Protein AF-X1TP24-F1 (afdb_monomer_lite)

Organism: NCBI:txid412755

InterPro domains:
  IPR014721 Small ribosomal subunit protein uS5 domain 2-type fold, subgroup [G3DSA:3.30.230.10] (1-56)
  IPR020568 Ribosomal protein uS5 domain 2-type superfamily [SSF54211] (2-53)

Foldseek 3Di:
DADPDLQVVLVVCVVVVEQEDEHAPVCQVVNVVRNPNHHYDHAPDDVRVVVVVVVVD

pLDDT: mean 95.88, std 3.46, range [76.75, 98.06]

Secondary structure (DSSP, 8-state):
---S-HHHHHHHHHHTT-SEEEEEGGGHHHHHTT-TTSEEEEESSHHHHHHHHHTT-

Sequence (57 aa):
TEVDGIKQKIISAKKKKADIFLVPQKNYSEALKFGQGIRIIPVDDFDDTIMKLIKLL

Radius of gyration: 10.88 Å; chains: 1; bounding box: 24×26×23 Å

Structure (mmCIF, N/CA/C/O backbone):
data_AF-X1TP24-F1
#
_entry.id   AF-X1TP24-F1
#
loop_
_atom_site.group_PDB
_atom_site.id
_atom_site.type_symbol
_atom_site.label_atom_id
_atom_site.label_alt_id
_atom_site.label_comp_id
_atom_site.label_asym_id
_atom_site.label_entity_id
_atom_site.label_seq_id
_atom_site.pdbx_PDB_ins_code
_atom_site.Cartn_x
_atom_site.Cartn_y
_atom_site.Cartn_z
_atom_site.occupancy
_atom_site.B_iso_or_equiv
_atom_site.auth_seq_id
_atom_site.auth_comp_id
_atom_site.auth_asym_id
_atom_site.auth_atom_id
_atom_site.pdbx_PDB_model_num
ATOM 1 N N . THR A 1 1 ? 11.521 1.697 -6.811 1.00 83.19 1 THR A N 1
ATOM 2 C CA . THR A 1 1 ? 11.578 3.182 -6.703 1.00 83.19 1 THR A CA 1
ATOM 3 C C . THR A 1 1 ? 11.067 3.635 -5.345 1.00 83.19 1 THR A C 1
ATOM 5 O O . THR A 1 1 ? 10.423 2.834 -4.694 1.00 83.19 1 THR A O 1
ATOM 8 N N . GLU A 1 2 ? 11.381 4.841 -4.874 1.00 93.50 2 GLU A N 1
ATOM 9 C CA . GLU A 1 2 ? 10.793 5.420 -3.650 1.00 93.50 2 GLU A CA 1
ATOM 10 C C . GLU A 1 2 ? 9.796 6.517 -4.031 1.00 93.50 2 GLU A C 1
ATOM 12 O O . GLU A 1 2 ? 9.975 7.182 -5.052 1.00 93.50 2 GLU A O 1
ATOM 17 N N . VAL A 1 3 ? 8.718 6.660 -3.264 1.00 94.31 3 VAL A N 1
ATOM 18 C CA . VAL A 1 3 ? 7.639 7.609 -3.542 1.00 94.31 3 VAL A CA 1
ATOM 19 C C . VAL A 1 3 ? 7.303 8.398 -2.287 1.00 94.31 3 VAL A C 1
ATOM 21 O O . VAL A 1 3 ? 7.042 7.818 -1.237 1.00 94.31 3 VAL A O 1
ATOM 24 N N . ASP A 1 4 ? 7.211 9.716 -2.429 1.00 95.94 4 ASP A N 1
ATOM 25 C CA . ASP A 1 4 ? 6.794 10.590 -1.342 1.00 95.94 4 ASP A CA 1
ATOM 26 C C . ASP A 1 4 ? 5.296 10.489 -1.045 1.00 95.94 4 ASP A C 1
ATOM 28 O O . ASP A 1 4 ? 4.449 10.150 -1.890 1.00 95.94 4 ASP A O 1
ATOM 32 N N . GLY A 1 5 ? 4.948 10.881 0.178 1.00 96.56 5 GLY A N 1
ATOM 33 C CA . GLY A 1 5 ? 3.559 11.111 0.529 1.00 96.56 5 GLY A CA 1
ATOM 34 C C . GLY A 1 5 ? 2.747 9.851 0.804 1.00 96.56 5 GLY A C 1
ATOM 35 O O . GLY A 1 5 ? 1.533 9.811 0.569 1.00 96.56 5 GLY A O 1
ATOM 36 N N . ILE A 1 6 ? 3.414 8.808 1.289 1.00 96.31 6 ILE A N 1
ATOM 37 C CA . ILE A 1 6 ? 2.813 7.510 1.596 1.00 96.31 6 ILE A CA 1
ATOM 38 C C . ILE A 1 6 ? 1.668 7.655 2.597 1.00 96.31 6 ILE A C 1
ATOM 40 O O . ILE A 1 6 ? 0.578 7.128 2.363 1.00 96.31 6 ILE A O 1
ATOM 44 N N . LYS A 1 7 ? 1.858 8.453 3.654 1.00 95.88 7 LYS A N 1
ATOM 45 C CA . LYS A 1 7 ? 0.825 8.712 4.665 1.00 95.88 7 LYS A CA 1
ATOM 46 C C . LYS A 1 7 ? -0.500 9.184 4.052 1.00 95.88 7 LYS A C 1
ATOM 48 O O . LYS A 1 7 ? -1.537 8.566 4.301 1.00 95.88 7 LYS A O 1
ATOM 53 N N . GLN A 1 8 ? -0.505 10.257 3.254 1.00 97.69 8 GLN A N 1
ATOM 54 C CA . GLN A 1 8 ? -1.754 10.787 2.689 1.00 97.69 8 GLN A CA 1
ATOM 55 C C . GLN A 1 8 ? -2.379 9.852 1.649 1.00 97.69 8 GLN A C 1
ATOM 57 O O . GLN A 1 8 ? -3.606 9.765 1.571 1.00 97.69 8 GLN A O 1
ATOM 62 N N . LYS A 1 9 ? -1.559 9.111 0.893 1.00 97.62 9 LYS A N 1
ATOM 63 C CA . LYS A 1 9 ? -2.047 8.140 -0.096 1.00 97.62 9 LYS A CA 1
ATOM 64 C C . LYS A 1 9 ? -2.745 6.958 0.581 1.00 97.62 9 LYS A C 1
ATOM 66 O O . LYS A 1 9 ? -3.849 6.608 0.170 1.00 97.62 9 LYS A O 1
ATOM 71 N N . ILE A 1 10 ? -2.181 6.428 1.670 1.00 97.25 10 ILE A N 1
ATOM 72 C CA . ILE A 1 10 ? -2.807 5.362 2.472 1.00 97.25 10 ILE A CA 1
ATOM 73 C C . ILE A 1 10 ? -4.106 5.851 3.118 1.00 97.25 10 ILE A C 1
ATOM 75 O O . ILE A 1 10 ? -5.123 5.163 3.051 1.00 97.25 10 ILE A O 1
ATOM 79 N N . ILE A 1 11 ? -4.115 7.058 3.700 1.00 96.38 11 ILE A N 1
ATOM 80 C CA . ILE A 1 11 ? -5.339 7.645 4.274 1.00 96.38 11 ILE A CA 1
ATOM 81 C C . ILE A 1 11 ? -6.436 7.757 3.207 1.00 96.38 11 ILE A C 1
ATOM 83 O O . ILE A 1 11 ? -7.590 7.422 3.477 1.00 96.38 11 ILE A O 1
ATOM 87 N N . SER A 1 12 ? -6.088 8.202 1.997 1.00 97.38 12 SER A N 1
ATOM 88 C CA . SER A 1 12 ? -7.029 8.294 0.877 1.00 97.38 12 SER A CA 1
ATOM 89 C C . SER A 1 12 ? -7.571 6.918 0.464 1.00 97.38 12 SER A C 1
ATOM 91 O O . SER A 1 12 ? -8.786 6.747 0.364 1.00 97.38 12 SER A O 1
ATOM 93 N N . ALA A 1 13 ? -6.699 5.914 0.319 1.00 97.75 13 ALA A N 1
ATOM 94 C CA . ALA A 1 13 ? -7.091 4.546 -0.030 1.00 97.75 13 ALA 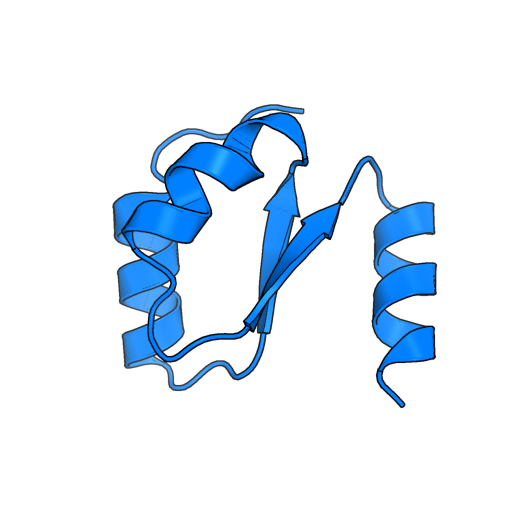A CA 1
ATOM 95 C C . ALA A 1 13 ? -8.041 3.929 1.008 1.00 97.75 13 ALA A C 1
ATOM 97 O O . ALA A 1 13 ? -9.089 3.390 0.651 1.00 97.75 13 ALA A O 1
ATOM 98 N N . LYS A 1 14 ? -7.746 4.112 2.302 1.00 95.94 14 LYS A N 1
ATOM 99 C CA . LYS A 1 14 ? -8.632 3.693 3.398 1.00 95.94 14 LYS A CA 1
ATOM 100 C C . LYS A 1 14 ? -9.994 4.384 3.340 1.00 95.94 14 LYS A C 1
ATOM 102 O O . LYS A 1 14 ? -11.018 3.722 3.473 1.00 95.94 14 LYS A O 1
ATOM 107 N N . LYS A 1 15 ? -10.035 5.703 3.095 1.00 96.44 15 LYS A N 1
ATOM 108 C CA . LYS A 1 15 ? -11.301 6.450 2.922 1.00 96.44 15 LYS A CA 1
ATOM 109 C C . LYS A 1 15 ? -12.135 5.918 1.756 1.00 96.44 15 LYS A C 1
ATOM 111 O O . LYS A 1 15 ? -13.360 5.983 1.805 1.00 96.44 15 LYS A O 1
ATOM 116 N N . LYS A 1 16 ? -11.477 5.399 0.719 1.00 97.38 16 LYS A N 1
ATOM 117 C CA . LYS A 1 16 ? -12.110 4.762 -0.441 1.00 97.38 16 LYS A CA 1
ATOM 118 C C . LYS A 1 16 ? -12.380 3.266 -0.250 1.00 97.38 16 LYS A C 1
ATOM 120 O O . LYS A 1 16 ? -12.858 2.644 -1.189 1.00 97.38 16 LYS A O 1
ATOM 125 N N . LYS A 1 17 ? -12.143 2.721 0.951 1.00 95.88 17 LYS A N 1
ATOM 126 C CA . LYS A 1 17 ? -12.360 1.310 1.307 1.00 95.88 17 LYS A CA 1
ATOM 127 C C . LYS A 1 17 ? -11.615 0.337 0.387 1.00 95.88 17 LYS A C 1
ATOM 129 O O . LYS A 1 17 ? -12.141 -0.713 0.052 1.00 95.88 17 LYS A O 1
ATOM 134 N N . ALA A 1 18 ? -10.407 0.701 -0.039 1.00 97.38 18 ALA A N 1
ATOM 135 C CA . ALA A 1 18 ? -9.545 -0.242 -0.735 1.00 97.38 18 ALA A CA 1
ATOM 136 C C . ALA A 1 18 ? -9.121 -1.367 0.222 1.00 97.38 18 ALA A C 1
ATOM 138 O O . ALA A 1 18 ? -8.729 -1.092 1.357 1.00 97.38 18 ALA A O 1
ATOM 139 N N . ASP A 1 19 ? -9.153 -2.612 -0.249 1.00 95.75 19 ASP A N 1
ATOM 140 C CA . ASP A 1 19 ? -8.712 -3.773 0.533 1.00 95.75 19 ASP A CA 1
ATOM 141 C C . ASP A 1 19 ? -7.184 -3.895 0.569 1.00 95.75 19 ASP A C 1
ATOM 143 O O . ASP A 1 19 ? -6.597 -4.328 1.563 1.00 95.75 19 ASP A O 1
ATOM 147 N N . ILE A 1 20 ? -6.530 -3.486 -0.523 1.00 96.75 20 ILE A N 1
ATOM 148 C CA . ILE A 1 20 ? -5.096 -3.649 -0.761 1.00 96.75 20 ILE A CA 1
ATOM 149 C C . ILE A 1 20 ? -4.473 -2.305 -1.147 1.00 96.75 20 ILE A C 1
ATOM 151 O O . ILE A 1 20 ? -5.038 -1.534 -1.924 1.00 96.75 20 ILE A O 1
ATOM 155 N N . PHE A 1 21 ? -3.271 -2.049 -0.635 1.00 97.44 21 PHE A N 1
ATOM 156 C CA . PHE A 1 21 ? -2.419 -0.935 -1.030 1.00 97.44 21 PHE A CA 1
ATOM 157 C C . PHE A 1 21 ? -1.039 -1.460 -1.429 1.00 97.44 21 PHE A C 1
ATOM 159 O O . PHE A 1 21 ? -0.262 -1.907 -0.582 1.00 97.44 21 PHE A O 1
ATOM 166 N N . LEU A 1 22 ? -0.742 -1.400 -2.725 1.00 97.56 22 LEU A N 1
ATOM 167 C CA . LEU A 1 22 ? 0.581 -1.709 -3.257 1.00 97.56 22 LEU A CA 1
ATOM 168 C C . LEU A 1 22 ? 1.524 -0.543 -2.965 1.00 97.56 22 LEU A C 1
ATOM 170 O O . LEU A 1 22 ? 1.183 0.618 -3.204 1.00 97.56 22 LEU A O 1
ATOM 174 N N . VAL A 1 23 ? 2.709 -0.842 -2.453 1.00 97.56 23 VAL A N 1
ATOM 175 C CA . VAL A 1 23 ? 3.702 0.172 -2.100 1.00 97.56 23 VAL A CA 1
ATOM 176 C C . VAL A 1 23 ? 5.081 -0.267 -2.573 1.00 97.56 23 VAL A C 1
ATOM 178 O O . VAL A 1 23 ? 5.389 -1.448 -2.464 1.00 97.56 23 VAL A O 1
ATOM 181 N N . PRO A 1 24 ? 5.953 0.623 -3.069 1.00 98.00 24 PRO A N 1
ATOM 182 C CA . PRO A 1 24 ? 7.315 0.211 -3.357 1.00 98.00 24 PRO A CA 1
ATOM 183 C C . PRO A 1 24 ? 8.013 -0.336 -2.107 1.00 98.00 24 PRO A C 1
ATOM 185 O O . PRO A 1 24 ? 7.825 0.193 -1.009 1.00 98.00 24 PRO A O 1
ATOM 188 N N . GLN A 1 25 ? 8.857 -1.354 -2.268 1.00 97.88 25 GLN A N 1
ATOM 189 C CA . GLN A 1 25 ? 9.544 -2.036 -1.166 1.00 97.88 25 GLN A CA 1
ATOM 190 C C . GLN A 1 25 ? 10.274 -1.058 -0.229 1.00 97.88 25 GLN A C 1
ATOM 192 O O . GLN A 1 25 ? 10.205 -1.196 0.993 1.00 97.88 25 GLN A O 1
ATOM 197 N N . LYS A 1 26 ? 10.894 -0.007 -0.782 1.00 97.44 26 LYS A N 1
ATOM 198 C CA . LYS A 1 26 ? 11.584 1.047 -0.012 1.00 97.44 26 LYS A CA 1
ATOM 199 C C . LYS A 1 26 ? 10.663 1.821 0.941 1.00 97.44 26 LYS A C 1
ATOM 201 O O . LYS A 1 26 ? 11.098 2.240 2.006 1.00 97.44 26 LYS A O 1
ATOM 206 N N . ASN A 1 27 ? 9.384 1.957 0.603 1.00 98.06 27 ASN A N 1
ATOM 207 C CA . ASN A 1 27 ? 8.389 2.681 1.396 1.00 98.06 27 ASN A CA 1
ATOM 208 C C . ASN A 1 27 ? 7.616 1.781 2.376 1.00 98.06 27 ASN A C 1
ATOM 210 O O . ASN A 1 27 ? 6.787 2.276 3.142 1.00 98.06 27 ASN A O 1
ATOM 214 N N . TYR A 1 28 ? 7.862 0.468 2.376 1.00 97.50 28 TYR A N 1
ATOM 215 C CA . TYR A 1 28 ? 7.067 -0.489 3.146 1.00 97.50 28 TYR A CA 1
ATOM 216 C C . TYR A 1 28 ? 7.068 -0.199 4.653 1.00 97.50 28 TYR A C 1
ATOM 218 O O . TYR A 1 28 ? 6.014 -0.185 5.287 1.00 97.50 28 TYR A O 1
ATOM 226 N N . SER A 1 29 ? 8.240 0.106 5.216 1.00 96.50 29 SER A N 1
ATOM 227 C CA . SER A 1 29 ? 8.387 0.411 6.645 1.00 96.50 29 SER A CA 1
ATOM 228 C C . SER A 1 29 ? 7.577 1.644 7.068 1.00 96.50 29 SER A C 1
ATOM 230 O O . SER A 1 29 ? 6.935 1.647 8.118 1.00 96.50 29 SER A O 1
ATOM 232 N N . GLU A 1 30 ? 7.544 2.688 6.235 1.00 96.06 30 GLU A N 1
ATOM 233 C CA . GLU A 1 30 ? 6.707 3.865 6.484 1.00 96.06 30 GLU A CA 1
ATOM 234 C C . GLU A 1 30 ? 5.218 3.527 6.346 1.00 96.06 30 GLU A C 1
ATOM 236 O O . GLU A 1 30 ? 4.412 3.909 7.196 1.00 96.06 30 GLU A O 1
ATOM 241 N N . ALA A 1 31 ? 4.853 2.768 5.311 1.00 97.31 31 ALA A N 1
ATOM 242 C CA . ALA A 1 31 ? 3.474 2.380 5.046 1.00 97.31 31 ALA A CA 1
ATOM 243 C C . ALA A 1 31 ? 2.850 1.585 6.201 1.00 97.31 31 ALA A C 1
ATOM 245 O O . ALA A 1 31 ? 1.701 1.840 6.571 1.00 97.31 31 ALA A O 1
ATOM 246 N N . LEU A 1 32 ? 3.612 0.682 6.827 1.00 97.06 32 LEU A N 1
ATOM 247 C CA . LEU A 1 32 ? 3.153 -0.102 7.978 1.00 97.06 32 LEU A CA 1
ATOM 248 C C . LEU A 1 32 ? 2.714 0.767 9.166 1.00 97.06 32 LEU A C 1
ATOM 250 O O . LEU A 1 32 ? 1.782 0.392 9.875 1.00 97.06 32 LEU A O 1
ATOM 254 N N . LYS A 1 33 ? 3.300 1.958 9.348 1.00 96.69 33 LYS A N 1
ATOM 255 C CA . LYS A 1 33 ? 2.924 2.886 10.434 1.00 96.69 33 LYS A CA 1
ATOM 256 C C . LYS A 1 33 ? 1.506 3.444 10.280 1.00 96.69 33 LYS A C 1
ATOM 258 O O . LYS A 1 33 ? 0.906 3.867 11.263 1.00 96.69 33 LYS A O 1
ATOM 263 N N . PHE A 1 34 ? 0.970 3.465 9.057 1.00 95.69 34 PHE A N 1
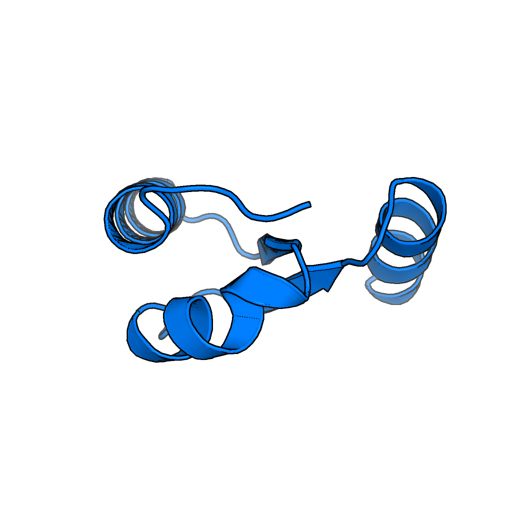ATOM 264 C CA . PHE A 1 34 ? -0.329 4.073 8.735 1.00 95.69 34 PHE A CA 1
ATOM 265 C C . PHE A 1 34 ? -1.341 3.079 8.137 1.00 95.69 34 PHE A C 1
ATOM 267 O O . PHE A 1 34 ? -2.516 3.418 7.962 1.00 95.69 34 PHE A O 1
ATOM 274 N N . GLY A 1 35 ? -0.897 1.856 7.840 1.00 93.75 35 GLY A N 1
ATOM 275 C CA . GLY A 1 35 ? -1.631 0.830 7.100 1.00 93.75 35 GLY A CA 1
ATOM 276 C C . GLY A 1 35 ? -2.677 0.045 7.889 1.00 93.75 35 GLY A C 1
ATOM 277 O O . GLY A 1 35 ? -3.253 -0.890 7.351 1.00 93.75 35 GLY A O 1
ATOM 278 N N . GLN A 1 36 ? -2.963 0.383 9.149 1.00 93.25 36 GLN A N 1
ATOM 279 C CA . GLN A 1 36 ? -3.974 -0.345 9.924 1.00 93.25 36 GLN A CA 1
ATOM 280 C C . GLN A 1 36 ? -5.335 -0.336 9.201 1.00 93.25 36 GLN A C 1
AT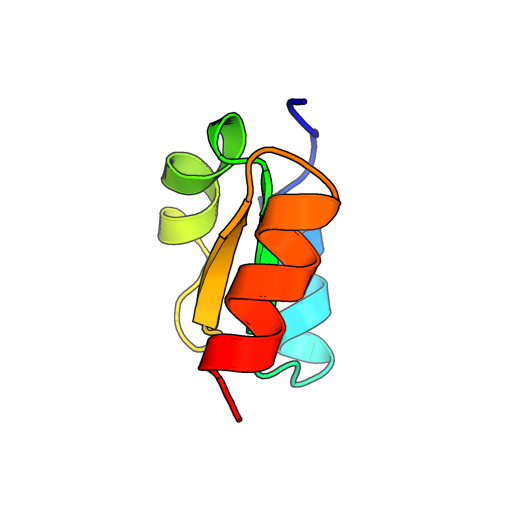OM 282 O O . GLN A 1 36 ? -5.850 0.736 8.872 1.00 93.25 36 GLN A O 1
ATOM 287 N N . GLY A 1 37 ? -5.930 -1.511 8.981 1.00 93.12 37 GLY A N 1
ATOM 288 C CA . GLY A 1 37 ? -7.231 -1.656 8.314 1.00 93.12 37 GLY A CA 1
ATOM 289 C C . GLY A 1 37 ? -7.188 -1.670 6.780 1.00 93.12 37 GLY A C 1
ATOM 290 O O . GLY A 1 37 ? -8.241 -1.577 6.162 1.00 93.12 37 GLY A O 1
ATOM 291 N N . ILE A 1 38 ? -6.004 -1.766 6.171 1.00 96.81 38 ILE A N 1
ATOM 292 C CA . ILE A 1 38 ? -5.808 -2.037 4.739 1.00 96.81 38 ILE A CA 1
ATOM 293 C C . ILE A 1 38 ? -4.596 -2.962 4.575 1.00 96.81 38 ILE A C 1
ATOM 295 O O . ILE A 1 38 ? -3.616 -2.849 5.313 1.00 96.81 38 ILE A O 1
ATOM 299 N N . ARG A 1 39 ? -4.629 -3.904 3.630 1.00 96.50 39 ARG A N 1
ATOM 300 C CA . ARG A 1 39 ? -3.497 -4.810 3.410 1.00 96.50 39 ARG A CA 1
ATOM 301 C C . ARG A 1 39 ? -2.399 -4.089 2.632 1.00 96.50 39 ARG A C 1
ATOM 303 O O . ARG A 1 39 ? -2.538 -3.846 1.437 1.00 96.50 39 ARG A O 1
ATOM 310 N N . ILE A 1 40 ? -1.297 -3.762 3.301 1.00 97.69 40 ILE A N 1
ATOM 311 C CA . ILE A 1 40 ? -0.113 -3.197 2.645 1.00 97.69 40 ILE A CA 1
ATOM 312 C C . ILE A 1 40 ? 0.693 -4.331 2.011 1.00 97.69 40 ILE A C 1
ATOM 314 O O . ILE A 1 40 ? 1.087 -5.269 2.702 1.00 97.69 40 ILE A O 1
ATOM 318 N N . ILE A 1 41 ? 0.955 -4.238 0.710 1.00 97.69 41 ILE A N 1
ATOM 319 C CA . ILE A 1 41 ? 1.758 -5.217 -0.026 1.00 97.69 41 ILE A CA 1
ATOM 320 C C . ILE A 1 41 ? 2.942 -4.483 -0.650 1.00 97.69 41 ILE A C 1
ATOM 322 O O . ILE A 1 41 ? 2.731 -3.625 -1.511 1.00 97.69 41 ILE A O 1
ATOM 326 N N . PRO A 1 42 ? 4.180 -4.775 -0.225 1.00 97.69 42 PRO A N 1
ATOM 327 C CA . PRO A 1 42 ? 5.334 -4.156 -0.835 1.00 97.69 42 PRO A CA 1
ATOM 328 C C . PRO A 1 42 ? 5.628 -4.794 -2.194 1.00 97.69 42 PRO A C 1
ATOM 330 O O . PRO A 1 42 ? 5.402 -5.993 -2.355 1.00 97.69 42 PRO A O 1
ATOM 333 N N . VAL A 1 43 ? 6.134 -4.022 -3.152 1.00 97.94 43 VAL A N 1
ATOM 334 C CA . VAL A 1 43 ? 6.507 -4.478 -4.500 1.00 97.94 43 VAL A CA 1
ATOM 335 C C . VAL A 1 43 ? 7.835 -3.870 -4.951 1.00 97.94 43 VAL A C 1
ATOM 337 O O . VAL A 1 43 ? 8.131 -2.717 -4.624 1.00 97.94 43 VAL A O 1
ATOM 340 N N . ASP A 1 44 ? 8.633 -4.624 -5.699 1.00 96.75 44 ASP A N 1
ATOM 341 C CA . ASP A 1 44 ? 9.929 -4.156 -6.211 1.00 96.75 44 ASP A CA 1
ATOM 342 C C . ASP A 1 44 ? 9.806 -3.527 -7.608 1.00 96.75 44 ASP A C 1
ATOM 344 O O . ASP A 1 44 ? 10.323 -2.427 -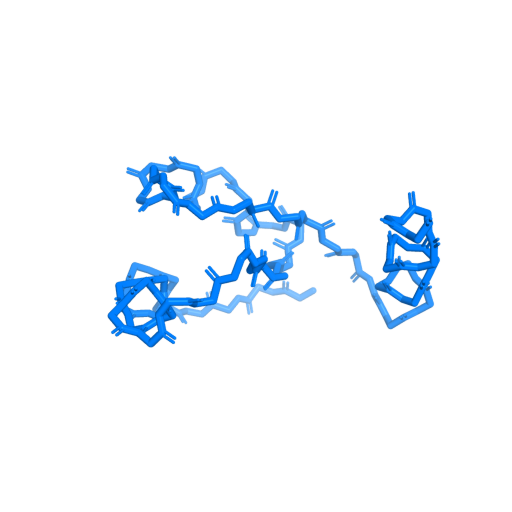7.846 1.00 96.75 44 ASP A O 1
ATOM 348 N N . ASP A 1 45 ? 9.049 -4.176 -8.494 1.00 96.69 45 ASP A N 1
ATOM 349 C CA . ASP A 1 45 ? 8.817 -3.777 -9.881 1.00 96.69 45 ASP A CA 1
ATOM 350 C C . ASP A 1 45 ? 7.423 -4.214 -10.388 1.00 96.69 45 ASP A C 1
ATOM 352 O O . ASP A 1 45 ? 6.538 -4.608 -9.617 1.00 96.69 45 ASP A O 1
ATOM 356 N N . PHE A 1 46 ? 7.190 -4.062 -11.693 1.00 96.38 46 PHE A N 1
ATOM 357 C CA . PHE A 1 46 ? 5.910 -4.379 -12.322 1.00 96.38 46 PHE A CA 1
ATOM 358 C C . PHE A 1 46 ? 5.608 -5.885 -12.323 1.00 96.38 46 PHE A C 1
ATOM 360 O O . PHE A 1 46 ? 4.488 -6.272 -11.990 1.00 96.38 46 PHE A O 1
ATOM 367 N N . ASP A 1 47 ? 6.589 -6.732 -12.631 1.00 97.69 47 ASP A N 1
ATOM 368 C CA . ASP A 1 47 ? 6.383 -8.181 -12.718 1.00 97.69 47 ASP A CA 1
ATOM 369 C C . ASP A 1 47 ? 6.100 -8.775 -11.333 1.00 97.69 47 ASP A C 1
ATOM 371 O O . ASP A 1 47 ? 5.157 -9.554 -11.161 1.00 97.69 47 ASP A O 1
ATOM 375 N N . ASP A 1 48 ? 6.837 -8.331 -10.311 1.00 97.38 48 ASP A N 1
ATOM 376 C CA . ASP A 1 48 ? 6.574 -8.681 -8.912 1.00 97.38 48 ASP A CA 1
ATOM 377 C C . ASP A 1 48 ? 5.170 -8.239 -8.468 1.00 97.38 48 ASP A C 1
ATOM 379 O O . ASP A 1 48 ? 4.463 -8.983 -7.781 1.00 97.38 48 ASP A O 1
ATOM 383 N N . THR A 1 49 ? 4.714 -7.066 -8.922 1.00 97.06 49 THR A N 1
ATOM 3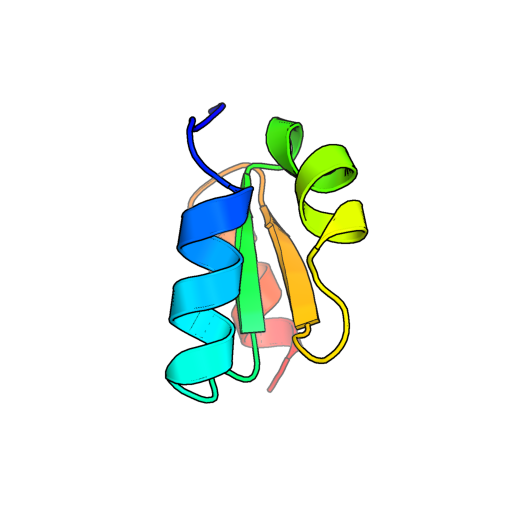84 C CA . THR A 1 49 ? 3.350 -6.590 -8.655 1.00 97.06 49 THR A CA 1
ATOM 385 C C . THR A 1 49 ? 2.303 -7.559 -9.203 1.00 97.06 49 THR A C 1
ATOM 387 O O . THR A 1 49 ? 1.403 -7.971 -8.465 1.00 97.06 49 THR A O 1
ATOM 390 N N . ILE A 1 50 ? 2.424 -7.956 -10.473 1.00 97.38 50 ILE A N 1
ATOM 391 C CA . ILE A 1 50 ? 1.493 -8.898 -11.109 1.00 97.38 50 ILE A CA 1
ATOM 392 C C . ILE A 1 50 ? 1.520 -10.250 -10.388 1.00 97.38 50 ILE A C 1
ATOM 394 O O . ILE A 1 50 ? 0.467 -10.775 -10.022 1.00 97.38 50 ILE A O 1
ATOM 398 N N . MET A 1 51 ? 2.710 -10.780 -10.097 1.00 97.44 51 MET A N 1
ATOM 399 C CA . MET A 1 51 ? 2.869 -12.058 -9.397 1.00 97.44 51 MET A CA 1
ATOM 400 C C . MET A 1 51 ? 2.260 -12.042 -7.993 1.00 97.44 51 MET A C 1
ATOM 402 O O . MET A 1 51 ? 1.626 -13.017 -7.581 1.00 97.44 51 MET A O 1
ATOM 406 N N . LYS A 1 52 ? 2.428 -10.946 -7.246 1.00 96.12 52 LYS A N 1
ATOM 407 C CA . LYS A 1 52 ? 1.825 -10.788 -5.918 1.00 96.12 52 LYS A CA 1
ATOM 408 C C . LYS A 1 52 ? 0.310 -10.708 -5.999 1.00 96.12 52 LYS A C 1
ATOM 410 O O . LYS A 1 52 ? -0.333 -11.345 -5.178 1.00 96.12 52 LYS A O 1
ATOM 415 N N . LEU A 1 53 ? -0.253 -9.995 -6.975 1.00 94.88 53 LEU A N 1
ATOM 416 C CA . LEU A 1 53 ? -1.705 -9.921 -7.156 1.00 94.88 53 LEU A CA 1
ATOM 417 C C . LEU A 1 53 ? -2.315 -11.273 -7.544 1.00 94.88 53 LEU A C 1
ATOM 419 O O . LEU A 1 53 ? -3.338 -11.647 -6.981 1.00 94.88 53 LEU A O 1
ATOM 423 N N . ILE A 1 54 ? -1.670 -12.035 -8.433 1.00 96.25 54 ILE A N 1
ATOM 424 C CA . ILE A 1 54 ? -2.134 -13.379 -8.819 1.00 96.25 54 ILE A CA 1
ATOM 425 C C . ILE A 1 54 ? -2.181 -14.316 -7.607 1.00 96.25 54 ILE A C 1
ATOM 427 O O . ILE A 1 54 ? -3.140 -15.058 -7.453 1.00 96.25 54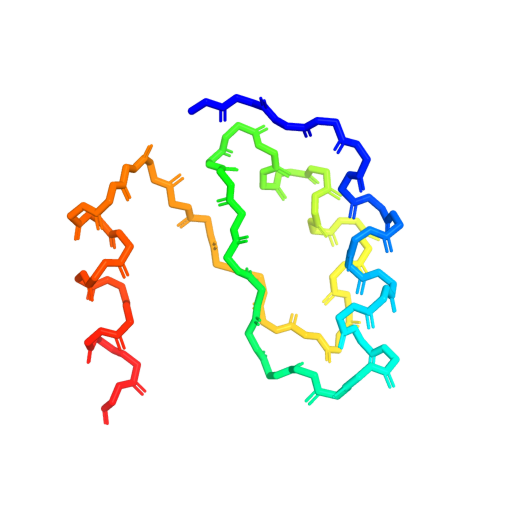 ILE A O 1
ATOM 431 N N . LYS A 1 55 ? -1.188 -14.254 -6.709 1.00 94.38 55 LYS A N 1
ATOM 432 C CA . LYS A 1 55 ? -1.143 -15.069 -5.477 1.00 94.38 55 LYS A CA 1
ATOM 433 C C . LYS A 1 55 ? -2.216 -14.711 -4.435 1.00 94.38 55 LYS A C 1
ATOM 435 O O . LYS A 1 55 ? -2.271 -15.360 -3.392 1.00 94.38 55 LYS A O 1
ATOM 440 N N . LEU A 1 56 ? -2.988 -13.644 -4.649 1.00 89.31 56 LEU A N 1
ATOM 441 C CA . LEU A 1 56 ? -4.090 -13.239 -3.768 1.00 89.31 56 LEU A CA 1
ATOM 442 C C . LEU A 1 56 ? -5.448 -13.788 -4.220 1.00 89.31 56 LEU A C 1
ATOM 444 O O . LEU A 1 56 ? -6.396 -13.679 -3.441 1.00 89.31 56 LEU A O 1
ATOM 448 N N . LEU A 1 57 ? -5.530 -14.310 -5.450 1.00 76.75 57 LEU A N 1
ATOM 449 C CA . LEU A 1 57 ? -6.687 -15.025 -5.995 1.00 76.75 57 LEU A CA 1
ATOM 450 C C . LEU A 1 57 ? -6.710 -16.466 -5.472 1.00 76.75 57 LEU A C 1
ATOM 452 O O . LEU A 1 57 ? -7.830 -16.951 -5.207 1.00 76.75 57 LEU A O 1
#